Protein AF-A0A962Q8S4-F1 (afdb_monomer_lite)

Radius of gyration: 24.55 Å; chains: 1; bounding box: 62×29×64 Å

Secondary structure (DSSP, 8-state):
-HHHHHHHHHTTT---S----SS-----TT-THHHHHS-HHHHHHHHHHHHHHSS--HHHHHHHHHHHTHHHHHHTTTS-EEEEEETT-SSS-HHHHHTHHHH-SS-EEEEEESSSHHHHHS--S--TT-EEEEEEEPTTPPPPPHHHHHHHSPPEES-S--

Foldseek 3Di:
DQLVVVVVCVVVVNDDPDDDDDPDDPDPPCVDVVVVLPDVVNVVVVVVVCVVPVDDDPVNVVVSVCSSCVVCVVCVQVDEEEEEEECAEPPQHVLNVLCVVVVGQHKYKYKYKYDYDPPQVPFPQFDQPMKMFIDIDGRPDDDDHPVRRVVPTDIDGTHPPD

Structure (mmCIF, N/CA/C/O backbone):
data_AF-A0A962Q8S4-F1
#
_entry.id   AF-A0A962Q8S4-F1
#
loop_
_atom_site.group_PDB
_atom_site.id
_atom_site.type_symbol
_atom_site.label_atom_id
_atom_site.label_alt_id
_atom_site.label_comp_id
_atom_site.label_asym_id
_atom_site.label_entity_id
_atom_site.label_seq_id
_atom_site.pdbx_PDB_ins_code
_atom_site.Cartn_x
_atom_site.Cartn_y
_atom_site.Cartn_z
_atom_site.occupancy
_atom_site.B_iso_or_equiv
_atom_site.auth_seq_id
_atom_site.auth_comp_id
_atom_site.auth_asym_id
_atom_site.auth_atom_id
_atom_site.pdbx_PDB_model_num
ATOM 1 N N . MET A 1 1 ? 26.754 -1.036 -25.613 1.00 50.69 1 MET A N 1
ATOM 2 C CA . MET A 1 1 ? 27.605 -0.274 -26.558 1.00 50.69 1 MET A CA 1
ATOM 3 C C . MET A 1 1 ? 29.012 -0.016 -26.008 1.00 50.69 1 MET A C 1
ATOM 5 O O . MET A 1 1 ? 29.943 -0.521 -26.614 1.00 50.69 1 MET A O 1
ATOM 9 N N . LEU A 1 2 ? 29.206 0.649 -24.853 1.00 52.88 2 LEU A N 1
ATOM 10 C CA . LEU A 1 2 ? 30.558 0.893 -24.291 1.00 52.88 2 LEU A CA 1
ATOM 11 C C . LEU A 1 2 ? 31.371 -0.383 -23.978 1.00 52.88 2 LEU A C 1
ATOM 13 O O . LEU A 1 2 ? 32.572 -0.414 -24.216 1.00 52.88 2 LEU A O 1
ATOM 17 N N . TYR A 1 3 ? 30.720 -1.446 -23.495 1.00 52.25 3 TYR A N 1
ATOM 18 C CA . TYR A 1 3 ? 31.382 -2.719 -23.171 1.00 52.25 3 TYR A CA 1
ATOM 19 C C . TYR A 1 3 ? 31.981 -3.420 -24.406 1.00 52.25 3 TYR A C 1
ATOM 21 O O . TYR A 1 3 ? 33.106 -3.903 -24.361 1.00 52.25 3 TYR A O 1
ATOM 29 N N . ILE A 1 4 ? 31.264 -3.409 -25.536 1.00 61.97 4 ILE A N 1
ATOM 30 C CA . ILE A 1 4 ? 31.708 -4.036 -26.794 1.00 61.97 4 ILE A CA 1
ATOM 31 C C . ILE A 1 4 ? 32.897 -3.270 -27.386 1.00 61.97 4 ILE A C 1
ATOM 33 O O . ILE A 1 4 ? 33.858 -3.883 -27.841 1.00 61.97 4 ILE A O 1
ATOM 37 N N . ALA A 1 5 ? 32.871 -1.934 -27.326 1.00 58.47 5 ALA A N 1
ATOM 38 C CA . ALA A 1 5 ? 33.996 -1.106 -27.755 1.00 58.47 5 ALA A CA 1
ATOM 39 C C . ALA A 1 5 ? 35.247 -1.351 -26.891 1.00 58.47 5 ALA A C 1
ATOM 41 O O . ALA A 1 5 ? 36.339 -1.497 -27.431 1.00 58.47 5 ALA A O 1
ATOM 42 N N . ALA A 1 6 ? 35.090 -1.476 -25.569 1.00 63.47 6 ALA A N 1
ATOM 43 C CA . ALA A 1 6 ? 36.197 -1.792 -24.666 1.00 63.47 6 ALA A CA 1
ATOM 44 C C . ALA A 1 6 ? 36.771 -3.202 -24.906 1.00 63.47 6 ALA A C 1
ATOM 46 O O . ALA A 1 6 ? 37.989 -3.362 -24.935 1.00 63.47 6 ALA A O 1
ATOM 47 N N . ALA A 1 7 ? 35.921 -4.208 -25.142 1.00 62.06 7 ALA A N 1
ATOM 48 C CA . ALA A 1 7 ? 36.357 -5.563 -25.490 1.00 62.06 7 ALA A CA 1
ATOM 49 C C . ALA A 1 7 ? 37.086 -5.611 -26.846 1.00 62.06 7 ALA A C 1
ATOM 51 O O . ALA A 1 7 ? 38.099 -6.295 -26.985 1.00 62.06 7 ALA A O 1
ATOM 52 N N . HIS A 1 8 ? 36.616 -4.842 -27.834 1.00 65.62 8 HIS A N 1
ATOM 53 C CA . HIS A 1 8 ? 37.268 -4.728 -29.139 1.00 65.62 8 HIS A CA 1
ATOM 54 C C . HIS A 1 8 ? 38.652 -4.063 -29.050 1.00 65.62 8 HIS A C 1
ATOM 56 O O . HIS A 1 8 ? 39.596 -4.532 -29.682 1.00 65.62 8 HIS A O 1
ATOM 62 N N . LEU A 1 9 ? 38.786 -3.004 -28.245 1.00 65.69 9 LEU A N 1
ATOM 63 C CA . LEU A 1 9 ? 40.066 -2.326 -28.000 1.00 65.69 9 LEU A CA 1
ATOM 64 C C . LEU A 1 9 ? 41.036 -3.209 -27.202 1.00 65.69 9 LEU A C 1
ATOM 66 O O . LEU A 1 9 ? 42.213 -3.289 -27.546 1.00 65.69 9 LEU A O 1
ATOM 70 N N . ALA A 1 10 ? 40.531 -3.954 -26.212 1.00 62.66 10 ALA A N 1
ATOM 71 C CA . ALA A 1 10 ? 41.324 -4.929 -25.463 1.00 62.66 10 ALA A CA 1
ATOM 72 C C . ALA A 1 10 ? 41.864 -6.059 -26.361 1.00 62.66 10 ALA A C 1
ATOM 74 O O . ALA A 1 10 ? 43.009 -6.469 -26.199 1.00 62.66 10 ALA A O 1
ATOM 75 N N . GLY A 1 11 ? 41.084 -6.513 -27.352 1.00 65.88 11 GLY A N 1
ATOM 76 C CA . GLY A 1 11 ? 41.527 -7.484 -28.365 1.00 65.88 11 GLY A CA 1
ATOM 77 C C . GLY A 1 11 ? 42.546 -6.941 -29.376 1.00 65.88 11 GLY A C 1
ATOM 78 O O . GLY A 1 11 ? 43.130 -7.718 -30.127 1.00 65.88 11 GLY A O 1
ATOM 79 N N . ARG A 1 12 ? 42.771 -5.622 -29.396 1.00 72.44 12 ARG A N 1
ATOM 80 C CA . ARG A 1 12 ? 43.809 -4.936 -30.184 1.00 72.44 12 ARG A CA 1
ATOM 81 C C . ARG A 1 12 ? 45.003 -4.486 -29.334 1.00 72.44 12 ARG A C 1
ATOM 83 O O . ARG A 1 12 ? 45.837 -3.736 -29.823 1.00 72.44 12 ARG A O 1
ATOM 90 N N . GLU A 1 13 ? 45.060 -4.921 -28.073 1.00 62.47 13 GLU A N 1
ATOM 91 C CA . GLU A 1 13 ? 46.038 -4.497 -27.058 1.00 62.47 13 GLU A CA 1
ATOM 92 C C . GLU A 1 13 ? 46.100 -2.977 -26.799 1.00 62.47 13 GLU A C 1
ATOM 94 O O . GLU A 1 13 ? 47.026 -2.483 -26.150 1.00 62.47 13 GLU A O 1
ATOM 99 N N . GLU A 1 14 ? 45.095 -2.212 -27.230 1.00 67.56 14 GLU A N 1
ATOM 100 C CA . GLU A 1 14 ? 45.021 -0.784 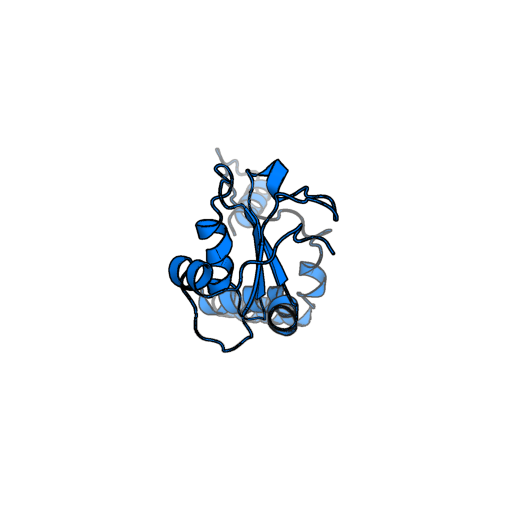-26.932 1.00 67.56 14 GLU A CA 1
ATOM 101 C C . GLU A 1 14 ? 44.501 -0.570 -25.506 1.00 67.56 14 GLU A C 1
ATOM 103 O O . GLU A 1 14 ? 43.383 -0.957 -25.150 1.00 67.56 14 GLU A O 1
ATOM 108 N N . ARG A 1 15 ? 45.330 0.048 -24.657 1.00 65.62 15 ARG A N 1
ATOM 109 C CA . ARG A 1 15 ? 45.000 0.286 -23.246 1.00 65.62 15 ARG A CA 1
ATOM 110 C C . ARG A 1 15 ? 44.208 1.579 -23.074 1.00 65.62 15 ARG A C 1
ATOM 112 O O . ARG A 1 15 ? 44.609 2.636 -23.550 1.00 65.62 15 ARG A O 1
ATOM 119 N N . PHE A 1 16 ? 43.122 1.504 -22.311 1.00 67.00 16 PHE A N 1
ATOM 120 C CA . PHE A 1 16 ? 42.348 2.654 -21.843 1.00 67.00 16 PHE A CA 1
ATOM 121 C C . PHE A 1 16 ? 42.593 2.889 -20.348 1.00 67.00 16 PHE A C 1
ATOM 123 O O . PHE A 1 16 ? 42.819 1.949 -19.588 1.00 67.00 16 PHE A O 1
ATOM 130 N N . ASN A 1 17 ? 42.560 4.154 -19.925 1.00 68.12 17 ASN A N 1
ATOM 131 C CA . ASN A 1 17 ? 42.941 4.542 -18.563 1.00 68.12 17 ASN A CA 1
AT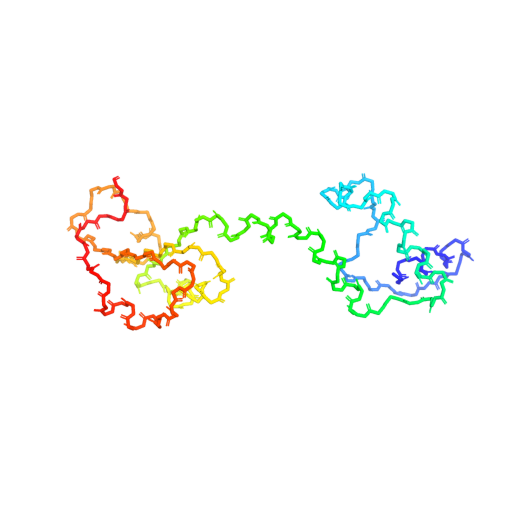OM 132 C C . ASN A 1 17 ? 41.816 4.311 -17.532 1.00 68.12 17 ASN A C 1
ATOM 134 O O . ASN A 1 17 ? 42.091 4.073 -16.360 1.00 68.12 17 ASN A O 1
ATOM 138 N N . SER A 1 18 ? 40.547 4.372 -17.953 1.00 61.91 18 SER A N 1
ATOM 139 C CA . SER A 1 18 ? 39.388 4.048 -17.112 1.00 61.91 18 SER A CA 1
ATOM 140 C C . SER A 1 18 ? 38.153 3.691 -17.950 1.00 61.91 18 SER A C 1
ATOM 142 O O . SER A 1 18 ? 38.023 4.109 -19.101 1.00 61.91 18 SER A O 1
ATOM 144 N N . LEU A 1 19 ? 37.248 2.898 -17.369 1.00 68.56 19 LEU A N 1
ATOM 145 C CA . LEU A 1 19 ? 35.972 2.492 -17.959 1.00 68.56 19 LEU A CA 1
ATOM 146 C C . LEU A 1 19 ? 34.889 2.528 -16.874 1.00 68.56 19 LEU A C 1
ATOM 148 O O . LEU A 1 19 ? 35.005 1.832 -15.869 1.00 68.56 19 LEU A O 1
ATOM 152 N N . THR A 1 20 ? 33.828 3.305 -17.093 1.00 54.66 20 THR A N 1
ATOM 153 C CA . THR A 1 20 ? 32.672 3.379 -16.184 1.00 54.66 20 THR A CA 1
ATOM 154 C C . THR A 1 20 ? 31.460 2.755 -16.860 1.00 54.66 20 THR A C 1
ATOM 156 O O . THR A 1 20 ? 31.047 3.192 -17.934 1.00 54.66 20 THR A O 1
ATOM 159 N N . ILE A 1 21 ? 30.883 1.732 -16.230 1.00 47.59 21 ILE A N 1
ATOM 160 C CA . ILE A 1 21 ? 29.736 0.983 -16.748 1.00 47.59 21 ILE A CA 1
ATOM 161 C C . ILE A 1 21 ? 28.572 1.133 -15.766 1.00 47.59 21 ILE A C 1
ATOM 163 O O . ILE A 1 21 ? 28.715 0.812 -14.590 1.00 47.59 21 ILE A O 1
ATOM 167 N N . PHE A 1 22 ? 27.409 1.576 -16.248 1.00 39.75 22 PHE A N 1
ATOM 168 C CA . PHE A 1 22 ? 26.165 1.586 -15.477 1.00 39.75 22 PHE A CA 1
ATOM 169 C C . PHE A 1 22 ? 25.236 0.480 -15.985 1.00 39.75 22 PHE A C 1
ATOM 171 O O . PHE A 1 22 ? 24.895 0.470 -17.165 1.00 39.75 22 PHE A O 1
ATOM 178 N N . ALA A 1 23 ? 24.850 -0.441 -15.094 1.00 45.91 23 ALA A N 1
ATOM 179 C CA . ALA A 1 23 ? 23.848 -1.487 -15.330 1.00 45.91 23 ALA A CA 1
ATOM 180 C C . ALA A 1 23 ? 24.014 -2.288 -16.644 1.00 45.91 23 ALA A C 1
ATOM 182 O O . ALA A 1 23 ? 23.028 -2.585 -17.315 1.00 45.91 23 ALA A O 1
ATOM 183 N N . ALA A 1 24 ? 25.245 -2.637 -17.039 1.00 53.72 24 ALA A N 1
ATOM 184 C CA . ALA A 1 24 ? 25.459 -3.513 -18.191 1.00 53.72 24 ALA A CA 1
ATOM 185 C C . ALA A 1 24 ? 25.650 -4.959 -17.733 1.00 53.72 24 ALA A C 1
ATOM 187 O O . ALA A 1 24 ? 26.513 -5.246 -16.905 1.00 53.72 24 ALA A O 1
ATOM 188 N N . GLN A 1 25 ? 24.867 -5.864 -18.311 1.00 51.75 25 GLN A N 1
ATOM 189 C CA . GLN A 1 25 ? 25.078 -7.295 -18.165 1.00 51.75 25 GLN A CA 1
ATOM 190 C C . GLN A 1 25 ? 26.242 -7.703 -19.081 1.00 51.75 25 GLN A C 1
ATOM 192 O O . GLN A 1 25 ? 26.166 -7.533 -20.297 1.00 51.75 25 GLN A O 1
ATOM 197 N N . SER A 1 26 ? 27.349 -8.161 -18.495 1.00 53.16 26 SER A N 1
ATOM 198 C CA . SER A 1 26 ? 28.561 -8.576 -19.220 1.00 53.16 26 SER A CA 1
ATOM 199 C C . SER A 1 26 ? 28.522 -10.035 -19.681 1.00 53.16 26 SER A C 1
ATOM 201 O O . SER A 1 26 ? 29.332 -10.432 -20.510 1.00 53.16 26 SER A O 1
ATOM 203 N N . ASP A 1 27 ? 27.586 -10.819 -19.145 1.00 54.00 27 ASP A N 1
ATOM 204 C CA . ASP A 1 27 ? 27.438 -12.250 -19.386 1.00 54.00 27 ASP A CA 1
ATOM 205 C C . ASP A 1 27 ? 25.960 -12.586 -19.660 1.00 54.00 27 ASP A C 1
ATOM 207 O O . ASP A 1 27 ? 25.065 -12.232 -18.886 1.00 54.00 27 ASP A O 1
ATOM 211 N N . PHE A 1 28 ? 25.698 -13.234 -20.796 1.00 55.47 28 PHE A N 1
ATOM 212 C CA . PHE A 1 28 ? 24.357 -13.627 -21.246 1.00 55.47 28 PHE A CA 1
ATOM 213 C C . PHE A 1 28 ? 24.064 -15.119 -21.023 1.00 55.47 28 PHE A C 1
ATOM 215 O O . PHE A 1 28 ? 22.959 -15.575 -21.326 1.00 55.47 28 PHE A O 1
ATOM 222 N N . THR A 1 29 ? 25.017 -15.882 -20.479 1.00 56.22 29 THR A N 1
ATOM 223 C CA . THR A 1 29 ? 24.886 -17.334 -20.284 1.00 56.22 29 THR A CA 1
ATOM 224 C C . THR A 1 29 ? 23.757 -17.664 -19.298 1.00 56.22 29 THR A C 1
ATOM 226 O O . THR A 1 29 ? 22.966 -18.577 -19.547 1.00 56.22 29 THR A O 1
ATOM 229 N N . GLU A 1 30 ? 23.597 -16.833 -18.260 1.00 48.75 30 GLU A N 1
ATOM 230 C CA . GLU A 1 30 ? 22.539 -16.918 -17.241 1.00 48.75 30 GLU A CA 1
ATOM 231 C C . GLU A 1 30 ? 21.620 -15.681 -17.232 1.00 48.75 30 GLU A C 1
ATOM 233 O O . GLU A 1 30 ? 21.312 -15.111 -16.190 1.00 48.75 30 GLU A O 1
ATOM 238 N N . ALA A 1 31 ? 21.148 -15.231 -18.398 1.00 52.50 31 ALA A N 1
ATOM 239 C CA . ALA A 1 31 ? 20.286 -14.042 -18.500 1.00 52.50 31 ALA A CA 1
ATOM 240 C C . ALA A 1 31 ? 18.859 -14.188 -17.902 1.00 52.50 31 ALA A C 1
ATOM 242 O O . ALA A 1 31 ? 18.019 -13.313 -18.105 1.00 52.50 31 ALA A O 1
ATOM 243 N N . GLY A 1 32 ? 18.554 -15.267 -17.172 1.00 57.19 32 GLY A N 1
ATOM 244 C CA . GLY A 1 32 ? 17.254 -15.476 -16.518 1.00 57.19 32 GLY A CA 1
ATOM 245 C C . GLY A 1 32 ? 16.057 -15.437 -17.483 1.00 57.19 32 GLY A C 1
ATOM 246 O O . GLY A 1 32 ? 16.142 -15.907 -18.619 1.00 57.19 32 GLY A O 1
ATOM 247 N N . GLU A 1 33 ? 14.936 -14.850 -17.047 1.00 48.91 33 GLU A N 1
ATOM 248 C CA . GLU A 1 33 ? 13.686 -14.720 -17.827 1.00 48.91 33 GLU A CA 1
ATOM 249 C C . GLU A 1 33 ? 13.854 -13.950 -19.152 1.00 48.91 33 GLU A C 1
ATOM 251 O O . GLU A 1 33 ? 13.088 -14.153 -20.095 1.00 48.91 33 GLU A O 1
ATOM 256 N N . ILE A 1 34 ? 14.907 -13.133 -19.279 1.00 52.09 34 ILE A N 1
ATOM 257 C CA . ILE A 1 34 ? 15.223 -12.381 -20.503 1.00 52.09 34 ILE A CA 1
ATOM 258 C C . ILE A 1 34 ? 15.548 -13.336 -21.667 1.00 52.09 34 ILE A C 1
ATOM 260 O O . ILE A 1 34 ? 15.223 -13.038 -22.815 1.00 52.09 34 ILE A O 1
ATOM 264 N N . ARG A 1 35 ? 16.108 -14.523 -21.391 1.00 49.22 35 ARG A N 1
ATOM 265 C CA . ARG A 1 35 ? 16.412 -15.538 -22.417 1.00 49.22 35 ARG A CA 1
ATOM 266 C C . ARG A 1 35 ? 15.165 -16.254 -22.948 1.00 49.22 35 ARG A C 1
ATOM 268 O O . ARG A 1 35 ? 15.166 -16.687 -24.093 1.00 49.22 35 ARG A O 1
ATOM 275 N N . ALA A 1 36 ? 14.102 -16.359 -22.149 1.00 52.22 36 ALA A N 1
ATOM 276 C CA . ALA A 1 36 ? 12.827 -16.925 -22.600 1.00 52.22 36 ALA A CA 1
ATOM 277 C C . ALA A 1 36 ? 12.010 -15.921 -23.437 1.00 52.22 36 ALA A C 1
ATOM 279 O O . ALA A 1 36 ? 11.234 -16.320 -24.303 1.00 52.22 36 ALA A O 1
ATOM 280 N N . LEU A 1 37 ? 12.203 -14.620 -23.191 1.00 49.72 37 LEU A N 1
ATOM 281 C CA . LEU A 1 37 ? 11.507 -13.522 -23.873 1.00 49.72 37 LEU A CA 1
ATOM 282 C C . LEU A 1 37 ? 12.200 -13.062 -25.167 1.00 49.72 37 LEU A C 1
ATOM 284 O O . LEU A 1 37 ? 11.541 -12.528 -26.058 1.00 49.72 37 LEU A O 1
ATOM 288 N N . LEU A 1 38 ? 13.503 -13.318 -25.311 1.00 56.72 38 LEU A N 1
ATOM 289 C CA . LEU A 1 38 ? 14.265 -13.113 -26.545 1.00 56.72 38 LEU A CA 1
ATOM 290 C C . LEU A 1 38 ? 14.347 -14.419 -27.348 1.00 56.72 38 LEU A C 1
ATOM 292 O O . LEU A 1 38 ? 15.410 -15.019 -27.480 1.00 56.72 38 LEU A O 1
ATOM 296 N N . GLY A 1 39 ? 13.219 -14.874 -27.895 1.00 58.69 39 GLY A N 1
ATOM 297 C CA . GLY A 1 39 ? 13.254 -15.928 -28.913 1.00 58.69 39 GLY A CA 1
ATOM 298 C C . GLY A 1 39 ? 14.117 -15.493 -30.106 1.00 58.69 39 GLY A C 1
ATOM 299 O O . GLY A 1 39 ? 14.131 -14.309 -30.451 1.00 58.69 39 GLY A O 1
ATOM 300 N N . GLU A 1 40 ? 14.816 -16.430 -30.756 1.00 58.25 40 GLU A N 1
ATOM 301 C CA . GLU A 1 40 ? 15.749 -16.140 -31.866 1.00 58.25 40 GLU A CA 1
ATOM 302 C C . GLU A 1 40 ? 15.140 -15.238 -32.957 1.00 58.25 40 GLU A C 1
ATOM 304 O O . GLU A 1 40 ? 15.822 -14.394 -33.534 1.00 58.25 40 GLU A O 1
ATOM 309 N N . SER A 1 41 ? 13.827 -15.340 -33.188 1.00 57.72 41 SER A N 1
ATOM 310 C CA . SER A 1 41 ? 13.098 -14.511 -34.152 1.00 57.72 41 SER A CA 1
ATOM 311 C C . SER A 1 41 ? 12.997 -13.033 -33.762 1.00 57.72 41 SER A C 1
ATOM 313 O O . SER A 1 41 ? 12.964 -12.172 -34.642 1.00 57.72 41 SER A O 1
ATOM 315 N N . MET A 1 42 ? 12.939 -12.711 -32.468 1.00 60.31 42 MET A N 1
ATOM 316 C CA . MET A 1 42 ? 12.908 -11.330 -31.979 1.00 60.31 42 MET A CA 1
ATOM 317 C C . MET A 1 42 ? 14.302 -10.708 -32.056 1.00 60.31 42 MET A C 1
ATOM 319 O O . MET A 1 42 ? 14.435 -9.551 -32.452 1.00 60.31 42 MET A O 1
ATOM 323 N N . PHE A 1 43 ? 15.338 -11.498 -31.758 1.00 66.44 43 PHE A N 1
ATOM 324 C CA . PHE A 1 43 ? 16.730 -11.080 -31.899 1.00 66.44 43 PHE A CA 1
ATOM 325 C C . PHE A 1 43 ? 17.096 -10.812 -33.366 1.00 66.44 43 PHE A C 1
ATOM 327 O O . PHE A 1 43 ? 17.599 -9.735 -33.677 1.00 66.44 43 PHE A O 1
ATOM 334 N N . ALA A 1 44 ? 16.728 -11.714 -34.283 1.00 66.44 44 ALA A N 1
ATOM 335 C CA . ALA A 1 44 ? 16.954 -11.538 -35.719 1.00 66.44 44 ALA A CA 1
ATOM 336 C C . ALA A 1 44 ? 16.240 -10.296 -36.288 1.00 66.44 44 ALA A C 1
ATOM 338 O O . ALA A 1 44 ? 16.773 -9.600 -37.152 1.00 66.44 44 ALA A O 1
ATOM 339 N N . GLN A 1 45 ? 15.043 -9.972 -35.786 1.00 66.00 45 GLN A N 1
ATOM 340 C CA . GLN A 1 45 ? 14.340 -8.739 -36.158 1.00 66.00 45 GLN A CA 1
ATOM 341 C C . GLN A 1 45 ? 15.040 -7.488 -35.618 1.00 66.00 45 GLN A C 1
ATOM 343 O O . GLN A 1 45 ? 15.138 -6.486 -36.330 1.00 66.00 45 GLN A O 1
ATOM 348 N N . LEU A 1 46 ? 15.546 -7.541 -34.383 1.00 63.97 46 LEU A N 1
ATOM 349 C CA . LEU A 1 46 ? 16.292 -6.438 -33.781 1.00 63.97 46 LEU A CA 1
ATOM 350 C C . LEU A 1 46 ? 17.609 -6.188 -34.536 1.00 63.97 46 LEU A C 1
ATOM 352 O O . LEU A 1 46 ? 17.910 -5.040 -34.868 1.00 63.97 46 LEU A O 1
ATOM 356 N N . GLU A 1 47 ? 18.341 -7.250 -34.886 1.00 63.16 47 GLU A N 1
ATOM 357 C CA . GLU A 1 47 ? 19.539 -7.179 -35.731 1.00 63.16 47 GLU A CA 1
ATOM 358 C C . GLU A 1 47 ? 19.222 -6.621 -37.117 1.00 63.16 47 GLU A C 1
ATOM 360 O O . GLU A 1 47 ? 19.912 -5.713 -37.572 1.00 63.16 47 GLU A O 1
ATOM 365 N N . ALA A 1 48 ? 18.155 -7.083 -37.774 1.00 67.75 48 ALA A N 1
ATOM 366 C CA . ALA A 1 48 ? 17.763 -6.578 -39.089 1.00 67.75 48 ALA A CA 1
ATOM 367 C C . ALA A 1 48 ? 17.422 -5.074 -39.067 1.00 67.75 48 ALA A C 1
ATOM 369 O O . ALA A 1 48 ? 17.751 -4.342 -40.008 1.00 67.75 48 ALA A O 1
ATOM 370 N N . LEU A 1 49 ? 16.795 -4.589 -37.989 1.00 65.50 49 LEU A N 1
ATOM 371 C CA . LEU A 1 49 ? 16.517 -3.163 -37.789 1.00 65.50 49 LEU A CA 1
ATOM 372 C C . LEU A 1 49 ? 17.803 -2.362 -37.537 1.00 65.50 49 LEU A C 1
ATOM 374 O O . LEU A 1 49 ? 18.005 -1.311 -38.155 1.00 65.50 49 LEU A O 1
ATOM 378 N N . MET A 1 50 ? 18.701 -2.874 -36.691 1.00 66.69 50 MET A N 1
ATOM 379 C CA . MET A 1 50 ? 19.994 -2.241 -36.412 1.00 66.69 50 MET A CA 1
ATOM 380 C C . MET A 1 50 ? 20.918 -2.239 -37.636 1.00 66.69 50 MET A C 1
ATOM 382 O O . MET A 1 50 ? 21.607 -1.250 -37.871 1.00 66.69 50 MET A O 1
ATOM 386 N N . HIS A 1 51 ? 20.880 -3.278 -38.470 1.00 68.31 51 HIS A N 1
ATOM 387 C CA . HIS A 1 51 ? 21.693 -3.392 -39.683 1.00 68.31 51 HIS A CA 1
ATOM 388 C C . HIS A 1 51 ? 21.317 -2.344 -40.748 1.00 68.31 51 HIS A C 1
ATOM 390 O O . HIS A 1 51 ? 22.132 -2.000 -41.603 1.00 68.31 51 HIS A O 1
ATOM 396 N N . LYS A 1 52 ? 20.092 -1.803 -40.707 1.00 61.09 52 LYS A N 1
ATOM 397 C CA . LYS A 1 52 ? 19.634 -0.761 -41.640 1.00 61.09 52 LYS A CA 1
ATOM 398 C C . LYS A 1 52 ? 19.897 0.672 -41.170 1.00 61.09 52 LYS A C 1
ATOM 400 O O . LYS A 1 52 ? 20.046 1.548 -42.017 1.00 61.09 52 LYS A O 1
ATOM 405 N N . ARG A 1 53 ? 19.898 0.938 -39.857 1.00 59.38 53 ARG A N 1
ATOM 406 C CA . ARG A 1 53 ? 19.974 2.309 -39.299 1.00 59.38 53 ARG A CA 1
ATOM 407 C C . ARG A 1 53 ? 21.154 2.565 -38.361 1.00 59.38 53 ARG A C 1
ATOM 409 O O . ARG A 1 53 ? 21.399 3.717 -38.023 1.00 59.38 53 ARG A O 1
ATOM 416 N N . GLY A 1 54 ? 21.872 1.534 -37.920 1.00 66.19 54 GLY A N 1
ATOM 417 C CA . GLY A 1 54 ? 23.016 1.636 -37.004 1.00 66.19 54 GLY A CA 1
ATOM 418 C C . GLY A 1 54 ? 22.668 1.998 -35.552 1.00 66.19 54 GLY A C 1
ATOM 419 O O . GLY A 1 54 ? 23.499 1.814 -34.667 1.00 66.19 54 GLY A O 1
ATOM 420 N N . VAL A 1 55 ? 21.447 2.473 -35.282 1.00 67.06 55 VAL A N 1
ATOM 421 C CA . VAL A 1 55 ? 20.951 2.842 -33.949 1.00 67.06 55 VAL A CA 1
ATOM 422 C C . VAL A 1 55 ? 19.501 2.394 -33.751 1.00 67.06 55 VAL A C 1
ATOM 424 O O . VAL A 1 55 ? 18.733 2.302 -34.707 1.00 67.06 55 VAL A O 1
ATOM 427 N N . LEU A 1 56 ? 19.136 2.132 -32.495 1.00 65.88 56 LEU A N 1
ATOM 428 C CA . LEU A 1 56 ? 17.769 1.843 -32.052 1.00 65.88 56 LEU A CA 1
ATOM 429 C C . LEU A 1 56 ? 17.138 3.122 -31.502 1.00 65.88 56 LEU A C 1
ATOM 431 O O . LEU A 1 56 ? 17.680 3.742 -30.586 1.00 65.88 56 LEU A O 1
ATOM 435 N N . GLU A 1 57 ? 15.992 3.515 -32.050 1.00 69.88 57 GLU A N 1
ATOM 436 C CA . GLU A 1 57 ? 15.270 4.703 -31.593 1.00 69.88 57 GLU A CA 1
ATOM 437 C C . GLU A 1 57 ? 14.576 4.453 -30.245 1.00 69.88 57 GLU A C 1
ATOM 439 O O . GLU A 1 57 ? 14.181 3.331 -29.919 1.00 69.88 57 GLU A O 1
ATOM 444 N N . ALA A 1 58 ? 14.381 5.516 -29.456 1.00 66.00 58 ALA A N 1
ATOM 445 C CA . ALA A 1 58 ? 13.822 5.426 -28.104 1.00 66.00 58 ALA A CA 1
ATOM 446 C C . ALA A 1 58 ? 12.454 4.720 -28.055 1.00 66.00 58 ALA A C 1
ATOM 448 O O . ALA A 1 58 ? 12.186 3.943 -27.141 1.00 66.00 58 ALA A O 1
ATOM 449 N N . GLN A 1 59 ? 11.606 4.935 -29.065 1.00 67.25 59 GLN A N 1
ATOM 450 C CA . GLN A 1 59 ? 10.299 4.284 -29.163 1.00 67.25 59 GLN A CA 1
ATOM 451 C C . GLN A 1 59 ? 10.422 2.764 -29.345 1.00 67.25 59 GLN A C 1
ATOM 453 O O . GLN A 1 59 ? 9.679 2.010 -28.723 1.00 67.25 59 GLN A O 1
ATOM 458 N N . GLN A 1 60 ? 11.400 2.308 -30.132 1.00 65.75 60 GLN A N 1
ATOM 459 C CA . GLN A 1 60 ? 11.656 0.885 -30.369 1.00 65.75 60 GLN A CA 1
ATOM 460 C C . GLN A 1 60 ? 12.240 0.207 -29.123 1.00 65.75 60 GLN A C 1
ATOM 462 O O . GLN A 1 60 ? 11.857 -0.911 -28.780 1.00 65.75 60 GLN A O 1
ATOM 467 N N . MET A 1 61 ? 13.109 0.913 -28.396 1.00 71.31 61 MET A N 1
ATOM 468 C CA . MET A 1 61 ? 13.628 0.451 -27.108 1.00 71.31 61 MET A CA 1
ATOM 469 C C . MET A 1 61 ? 12.513 0.352 -26.052 1.00 71.31 61 MET A C 1
ATOM 471 O O . MET A 1 61 ? 12.445 -0.633 -25.317 1.00 71.31 61 MET A O 1
ATOM 475 N N . GLY A 1 62 ? 11.585 1.316 -26.027 1.00 65.81 62 GLY A N 1
ATOM 476 C CA . GLY A 1 62 ? 10.393 1.267 -25.177 1.00 65.81 62 GLY A CA 1
ATOM 477 C C . GLY A 1 62 ? 9.510 0.046 -25.452 1.00 65.81 62 GLY A C 1
ATOM 478 O O . GLY A 1 62 ? 9.040 -0.596 -24.514 1.00 65.81 62 GLY A O 1
ATOM 479 N N . SER A 1 63 ? 9.336 -0.332 -26.722 1.00 63.81 63 SER A N 1
ATOM 480 C CA . SER A 1 63 ? 8.590 -1.538 -27.106 1.00 63.81 63 SER A CA 1
ATOM 481 C C . SER A 1 63 ? 9.272 -2.835 -26.654 1.00 63.81 63 SER A C 1
ATOM 483 O O . SER A 1 63 ? 8.585 -3.750 -26.204 1.00 63.81 63 SER A O 1
ATOM 485 N N . ALA A 1 64 ? 10.606 -2.908 -26.702 1.00 68.31 64 ALA A N 1
ATOM 486 C CA . ALA A 1 64 ? 11.353 -4.061 -26.192 1.00 68.31 64 ALA A CA 1
ATOM 487 C C . ALA A 1 64 ? 11.191 -4.221 -24.667 1.00 68.31 64 ALA A C 1
ATOM 489 O O . ALA A 1 64 ? 10.929 -5.321 -24.180 1.00 68.31 64 ALA A O 1
ATOM 490 N N . PHE A 1 65 ? 11.249 -3.121 -23.906 1.00 64.62 65 PHE A N 1
ATOM 491 C CA . PHE A 1 65 ? 10.974 -3.150 -22.464 1.00 64.62 65 PHE A CA 1
ATOM 492 C C . PHE A 1 65 ? 9.518 -3.508 -22.138 1.00 64.62 65 PHE A C 1
ATOM 494 O O . PHE A 1 65 ? 9.267 -4.202 -21.154 1.00 64.62 65 PHE A O 1
ATOM 501 N N . ALA A 1 66 ? 8.554 -3.078 -22.957 1.00 63.91 66 ALA A N 1
ATOM 502 C CA . ALA A 1 66 ? 7.157 -3.480 -22.799 1.00 63.91 66 ALA A CA 1
ATOM 503 C C . ALA A 1 66 ? 6.961 -4.989 -23.035 1.00 63.91 66 ALA A C 1
ATOM 505 O O . ALA A 1 66 ? 6.224 -5.630 -22.288 1.00 63.91 66 ALA A O 1
ATOM 506 N N . ALA A 1 67 ? 7.662 -5.574 -24.014 1.00 67.19 67 ALA A N 1
ATOM 507 C CA . ALA A 1 67 ? 7.635 -7.014 -24.272 1.00 67.19 67 ALA A CA 1
ATOM 508 C C . ALA A 1 67 ? 8.198 -7.827 -23.092 1.00 67.19 67 ALA A C 1
ATOM 510 O O . ALA A 1 67 ? 7.595 -8.829 -22.699 1.00 67.19 67 ALA A O 1
ATOM 511 N N . LEU A 1 68 ? 9.280 -7.346 -22.462 1.00 64.88 68 LEU A N 1
ATOM 512 C CA . LEU A 1 68 ? 9.851 -7.948 -21.248 1.00 64.88 68 LEU A CA 1
ATOM 513 C C . LEU A 1 68 ? 8.882 -7.946 -20.055 1.00 64.88 68 LEU A C 1
ATOM 515 O O . LEU A 1 68 ? 9.009 -8.772 -19.159 1.00 64.88 68 LEU A O 1
ATOM 519 N N . ARG A 1 69 ? 7.897 -7.043 -20.049 1.00 63.38 69 ARG A N 1
ATOM 520 C CA . ARG A 1 69 ? 6.859 -6.943 -19.012 1.00 63.38 69 ARG A CA 1
ATOM 521 C C . ARG A 1 69 ? 5.501 -7.458 -19.487 1.00 63.38 69 ARG A C 1
ATOM 523 O O . ARG A 1 69 ? 4.486 -7.149 -18.873 1.00 63.38 69 ARG A O 1
ATOM 530 N N . SER A 1 70 ? 5.451 -8.230 -20.573 1.00 63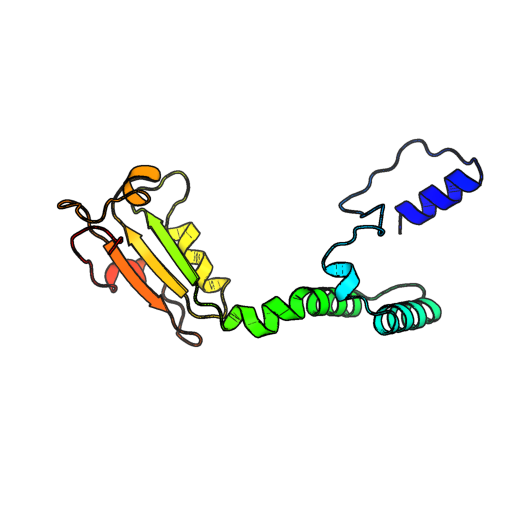.44 70 SER A N 1
ATOM 531 C CA . SER A 1 70 ? 4.191 -8.729 -21.146 1.00 63.44 70 SER A CA 1
ATOM 532 C C . SER A 1 70 ? 3.354 -9.516 -20.130 1.00 63.44 70 SER A C 1
ATOM 534 O O . SER A 1 70 ? 2.148 -9.293 -20.040 1.00 63.44 70 SER A O 1
ATOM 536 N N . GLY A 1 71 ? 3.992 -10.349 -19.301 1.00 59.81 71 GLY A N 1
ATOM 537 C CA . GLY A 1 71 ? 3.338 -11.043 -18.189 1.00 59.81 71 GLY A CA 1
ATOM 538 C C . GLY A 1 71 ? 2.706 -10.082 -17.174 1.00 59.81 71 GLY A C 1
ATOM 539 O O . GLY A 1 71 ? 1.527 -10.220 -16.859 1.00 59.81 71 GLY A O 1
ATOM 540 N N . ASP A 1 72 ? 3.441 -9.056 -16.737 1.00 60.00 72 ASP A N 1
ATOM 541 C CA . ASP A 1 72 ? 2.936 -8.011 -15.831 1.00 60.00 72 ASP A CA 1
ATOM 542 C C . ASP A 1 72 ? 1.799 -7.187 -16.454 1.00 60.00 72 ASP A C 1
ATOM 544 O O . ASP A 1 72 ? 0.895 -6.742 -15.751 1.00 60.00 72 ASP A O 1
ATOM 548 N N . LEU A 1 73 ? 1.825 -6.951 -17.766 1.00 65.06 73 LEU A N 1
ATOM 549 C CA . LEU A 1 73 ? 0.799 -6.165 -18.455 1.00 65.06 73 LEU A CA 1
ATOM 550 C C . LEU A 1 73 ? -0.504 -6.950 -18.640 1.00 65.06 73 LEU A C 1
ATOM 552 O O . LEU A 1 73 ? -1.584 -6.364 -18.557 1.00 65.06 73 LEU A O 1
ATOM 556 N N . ILE A 1 74 ? -0.406 -8.260 -18.877 1.00 67.19 74 ILE A N 1
ATOM 557 C CA . ILE A 1 74 ? -1.564 -9.142 -19.062 1.00 67.19 74 ILE A CA 1
ATOM 558 C C . ILE A 1 74 ? -2.161 -9.530 -17.705 1.00 67.19 74 ILE A C 1
ATOM 560 O O . ILE A 1 74 ? -3.367 -9.401 -17.498 1.00 67.19 74 ILE A O 1
ATOM 564 N N . TRP A 1 75 ? -1.320 -9.968 -16.768 1.00 61.53 75 TRP A N 1
ATOM 565 C CA . TRP A 1 75 ? -1.761 -10.533 -15.491 1.00 61.53 75 TRP A CA 1
ATOM 566 C C . TRP A 1 75 ? -1.725 -9.533 -14.338 1.00 61.53 75 TRP A C 1
ATOM 568 O O . TRP A 1 75 ? -2.494 -9.663 -13.392 1.00 61.53 75 TRP A O 1
ATOM 578 N N . GLY A 1 76 ? -0.889 -8.498 -14.398 1.00 63.31 76 GLY A N 1
ATOM 579 C CA . GLY A 1 76 ? -0.750 -7.525 -13.312 1.00 63.31 76 GLY A CA 1
ATOM 580 C C . GLY A 1 76 ? -2.035 -6.773 -12.943 1.00 63.31 76 GLY A C 1
ATOM 581 O O . GLY A 1 76 ? -2.193 -6.483 -11.754 1.00 63.31 76 GLY A O 1
ATOM 582 N N . PRO A 1 77 ? -2.962 -6.469 -13.876 1.00 66.75 77 PRO A N 1
ATOM 583 C CA . PRO A 1 77 ? -4.283 -5.93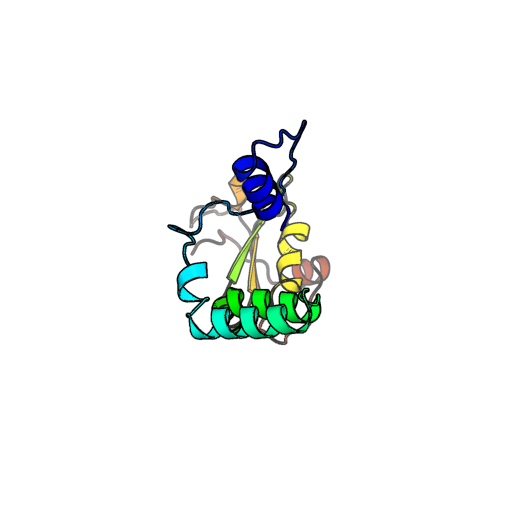5 -13.536 1.00 66.75 77 PRO A CA 1
ATOM 584 C C . PRO A 1 77 ? -5.256 -6.965 -12.940 1.00 66.75 77 PRO A C 1
ATOM 586 O O . PRO A 1 77 ? -6.280 -6.553 -12.406 1.00 66.75 77 PRO A O 1
ATOM 589 N N . LEU A 1 78 ? -4.967 -8.266 -13.065 1.00 63.31 78 LEU A N 1
ATOM 590 C CA . LEU A 1 78 ? -5.795 -9.376 -12.570 1.00 63.31 78 LEU A CA 1
ATOM 591 C C . LEU A 1 78 ? -5.365 -9.876 -11.181 1.00 63.31 78 LEU A C 1
ATOM 593 O O . LEU A 1 78 ? -6.072 -10.677 -10.582 1.00 63.31 78 LEU A O 1
ATOM 597 N N . VAL A 1 79 ? -4.210 -9.434 -10.675 1.00 68.50 79 VAL A N 1
ATOM 598 C CA . VAL A 1 79 ? -3.735 -9.779 -9.330 1.00 68.50 79 VAL A CA 1
ATOM 599 C C . VAL A 1 79 ? -4.296 -8.789 -8.314 1.00 68.50 79 VAL A C 1
ATOM 601 O O . VAL A 1 79 ? -3.935 -7.607 -8.339 1.00 68.50 79 VAL A O 1
ATOM 604 N N . ASP A 1 80 ? -5.109 -9.300 -7.391 1.00 73.19 80 ASP A N 1
ATOM 605 C CA . ASP A 1 80 ? -5.556 -8.574 -6.203 1.00 73.19 80 ASP A CA 1
ATOM 606 C C . ASP A 1 80 ? -4.361 -8.292 -5.292 1.00 73.19 80 ASP A C 1
ATOM 608 O O . ASP A 1 80 ? -3.568 -9.184 -4.968 1.00 73.19 80 ASP A O 1
ATOM 612 N N . ARG A 1 81 ? -4.207 -7.034 -4.874 1.00 82.12 81 ARG A N 1
ATOM 613 C CA . ARG A 1 81 ? -3.096 -6.625 -4.009 1.00 82.12 81 ARG A CA 1
ATOM 614 C C . ARG A 1 81 ? -3.597 -6.115 -2.678 1.00 82.12 81 ARG A C 1
ATOM 616 O O . ARG A 1 81 ? -4.454 -5.238 -2.628 1.00 82.12 81 ARG A O 1
ATOM 623 N N . TYR A 1 82 ? -2.982 -6.618 -1.615 1.00 87.06 82 TYR A N 1
ATOM 624 C CA . TYR A 1 82 ? -3.250 -6.197 -0.251 1.00 87.06 82 TYR A CA 1
ATOM 625 C C . TYR A 1 82 ? -2.093 -5.350 0.280 1.00 87.06 82 TYR A C 1
ATOM 627 O O . TYR A 1 82 ? -0.943 -5.792 0.284 1.00 87.06 82 TYR A O 1
ATOM 635 N N . PHE A 1 83 ? -2.393 -4.142 0.749 1.00 90.19 83 PHE A N 1
ATOM 636 C CA . PHE A 1 83 ? -1.423 -3.250 1.380 1.00 90.19 83 PHE A CA 1
ATOM 637 C C . PHE A 1 83 ? -1.874 -2.888 2.788 1.00 90.19 83 PHE A C 1
ATOM 639 O O . PHE A 1 83 ? -3.051 -2.628 3.025 1.00 90.19 83 PHE A O 1
ATOM 646 N N . LEU A 1 84 ? -0.917 -2.826 3.710 1.00 90.88 84 LEU A N 1
ATOM 647 C CA . LEU A 1 84 ? -1.150 -2.463 5.101 1.00 90.88 84 LEU A CA 1
ATOM 648 C C . LEU A 1 84 ? -0.388 -1.185 5.449 1.00 90.88 84 LEU A C 1
ATOM 650 O O . LEU A 1 84 ? 0.813 -1.081 5.201 1.00 90.88 84 LEU A O 1
ATOM 654 N N . GLY A 1 85 ? -1.082 -0.234 6.065 1.00 90.19 85 GLY A N 1
ATOM 655 C CA . GLY A 1 85 ? -0.493 0.929 6.720 1.00 90.19 85 GLY A CA 1
ATOM 656 C C . GLY A 1 85 ? -0.736 0.906 8.227 1.00 90.19 85 GLY A C 1
ATOM 657 O O . GLY A 1 85 ? -1.732 0.353 8.700 1.00 90.19 85 GLY A O 1
ATOM 658 N N . THR A 1 86 ? 0.142 1.562 8.989 1.00 91.25 86 THR A N 1
ATOM 659 C CA . THR A 1 86 ? -0.079 1.806 10.421 1.00 91.25 86 THR A CA 1
ATOM 660 C C . THR A 1 86 ? -0.198 3.307 10.700 1.00 91.25 86 THR A C 1
ATOM 662 O O . THR A 1 86 ? 0.514 4.125 10.115 1.00 91.25 86 THR A O 1
ATOM 665 N N . VAL A 1 87 ? -1.156 3.702 11.547 1.00 91.31 87 VAL A N 1
ATOM 666 C CA . VAL A 1 87 ? -1.513 5.123 11.745 1.00 91.31 87 VAL A CA 1
ATOM 667 C C . VAL A 1 87 ? -0.345 5.944 12.296 1.00 91.31 87 VAL A C 1
ATOM 669 O O . VAL A 1 87 ? -0.163 7.088 11.881 1.00 91.31 87 VAL A O 1
ATOM 672 N N . THR A 1 88 ? 0.448 5.378 13.210 1.00 88.88 88 THR A N 1
ATOM 673 C CA . THR A 1 88 ? 1.578 6.072 13.852 1.00 88.88 88 THR A CA 1
ATOM 674 C C . THR A 1 88 ? 2.923 5.534 13.364 1.00 88.88 88 THR A C 1
ATOM 676 O O . THR A 1 88 ? 3.890 5.475 14.123 1.00 88.88 88 THR A O 1
ATOM 679 N N . ASP A 1 89 ? 2.981 5.086 12.110 1.00 87.12 89 ASP A N 1
ATOM 680 C CA . ASP A 1 89 ? 4.232 4.696 11.476 1.00 87.12 89 ASP A CA 1
ATOM 681 C C . ASP A 1 89 ? 5.093 5.918 11.150 1.00 87.12 89 ASP A C 1
ATOM 683 O O . ASP A 1 89 ? 4.707 6.768 10.344 1.00 87.12 89 ASP A O 1
ATOM 687 N N . HIS A 1 90 ? 6.282 5.991 11.738 1.00 86.00 90 HIS A N 1
ATOM 688 C CA . HIS A 1 90 ? 7.267 7.008 11.376 1.00 86.00 90 HIS A CA 1
ATOM 689 C C . HIS A 1 90 ? 8.253 6.517 10.312 1.00 86.00 90 HIS A C 1
ATOM 691 O O . HIS A 1 90 ? 8.803 7.340 9.584 1.00 86.00 90 HIS A O 1
ATOM 697 N N . ALA A 1 91 ? 8.469 5.202 10.203 1.00 81.81 91 ALA A N 1
ATOM 698 C CA . ALA A 1 91 ? 9.384 4.622 9.223 1.00 81.81 91 ALA A CA 1
ATOM 699 C C . ALA A 1 91 ? 8.738 4.572 7.833 1.00 81.81 91 ALA A C 1
ATOM 701 O O . ALA A 1 91 ? 9.372 4.898 6.831 1.00 81.81 91 ALA A O 1
ATOM 702 N N . ALA A 1 92 ? 7.453 4.221 7.783 1.00 85.00 92 ALA A N 1
ATOM 703 C CA . ALA A 1 92 ? 6.663 4.149 6.564 1.00 85.00 92 ALA A CA 1
ATOM 704 C C . ALA A 1 92 ? 5.307 4.852 6.753 1.00 85.00 92 ALA A C 1
ATOM 706 O O . ALA A 1 92 ? 4.289 4.184 6.937 1.00 85.00 92 ALA A O 1
ATOM 707 N N . PRO A 1 93 ? 5.255 6.200 6.691 1.00 90.69 93 PRO A N 1
ATOM 708 C CA . PRO A 1 93 ? 4.010 6.941 6.871 1.00 90.69 93 PRO A CA 1
ATOM 709 C C . PRO A 1 93 ? 2.906 6.408 5.954 1.00 90.69 93 PRO A C 1
ATOM 711 O O . PRO A 1 93 ? 3.068 6.376 4.731 1.00 90.69 93 PRO A O 1
ATOM 714 N N . TRP A 1 94 ? 1.766 6.010 6.522 1.00 91.06 94 TRP A N 1
ATOM 715 C CA . TRP A 1 94 ? 0.733 5.280 5.775 1.00 91.06 94 TRP A CA 1
ATOM 716 C C . TRP A 1 94 ? 0.199 6.053 4.561 1.00 91.06 94 TRP A C 1
ATOM 718 O O . TRP A 1 94 ? -0.113 5.446 3.543 1.00 91.06 94 TRP A O 1
ATOM 728 N N . LYS A 1 95 ? 0.168 7.392 4.610 1.00 92.06 95 LYS A N 1
ATOM 729 C CA . LYS A 1 95 ? -0.217 8.239 3.466 1.00 92.06 95 LYS A CA 1
ATOM 730 C C . LYS A 1 95 ? 0.744 8.102 2.283 1.00 92.06 95 LYS A C 1
ATOM 732 O O . LYS A 1 95 ? 0.330 8.238 1.135 1.00 92.06 95 LYS A O 1
ATOM 737 N N . SER A 1 96 ? 2.023 7.832 2.545 1.00 90.19 96 SER A N 1
ATOM 738 C CA . SER A 1 96 ? 3.004 7.522 1.502 1.00 90.19 96 SER A CA 1
ATOM 739 C C . SER A 1 96 ? 2.760 6.135 0.918 1.00 90.19 96 SER A C 1
ATOM 741 O O . SER A 1 96 ? 2.763 6.004 -0.303 1.00 90.19 96 SER A O 1
ATOM 743 N N . VAL A 1 97 ? 2.465 5.136 1.758 1.00 89.19 97 VAL A N 1
ATOM 744 C CA . VAL A 1 97 ? 2.094 3.779 1.309 1.00 89.19 97 VAL A CA 1
ATOM 745 C C . VAL A 1 97 ? 0.816 3.819 0.461 1.00 89.19 97 VAL A C 1
ATOM 747 O O . VAL A 1 97 ? 0.759 3.232 -0.615 1.00 89.19 97 VAL A O 1
ATOM 750 N N . TYR A 1 98 ? -0.180 4.602 0.879 1.00 90.31 98 TYR A N 1
ATOM 751 C CA . TYR A 1 98 ? -1.474 4.742 0.210 1.00 90.31 98 TYR A CA 1
ATOM 752 C C . TYR A 1 98 ? -1.371 5.253 -1.239 1.00 90.31 98 TYR A C 1
ATOM 754 O O . TYR A 1 98 ? -2.242 4.962 -2.062 1.00 90.31 98 TYR A O 1
ATOM 762 N N . LYS A 1 99 ? -0.287 5.958 -1.604 1.00 89.00 99 LYS A N 1
ATOM 763 C CA . LYS A 1 99 ? -0.036 6.405 -2.990 1.00 89.00 99 LYS A CA 1
ATOM 764 C C . LYS A 1 99 ? 0.031 5.246 -3.988 1.00 89.00 99 LYS A C 1
ATOM 766 O O . LYS A 1 99 ? -0.127 5.492 -5.183 1.00 89.00 99 LYS A O 1
ATOM 771 N N . ILE A 1 100 ? 0.193 4.006 -3.523 1.00 85.12 100 ILE A N 1
ATOM 772 C CA . ILE A 1 100 ? 0.151 2.807 -4.360 1.00 85.12 100 ILE A CA 1
ATOM 773 C C . ILE A 1 100 ? -1.134 2.692 -5.192 1.00 85.12 100 ILE A C 1
ATOM 775 O O . ILE A 1 100 ? -1.063 2.235 -6.327 1.00 85.12 100 ILE A O 1
ATOM 779 N N . HIS A 1 101 ? -2.271 3.217 -4.713 1.00 86.81 101 HIS A N 1
ATOM 780 C CA . HIS A 1 101 ? -3.523 3.279 -5.483 1.00 86.81 101 HIS A CA 1
ATOM 781 C C . HIS A 1 101 ? -3.388 4.041 -6.810 1.00 86.81 101 HIS A C 1
ATOM 783 O O . HIS A 1 101 ? -4.161 3.806 -7.731 1.00 86.81 101 HIS A O 1
ATOM 789 N N . ARG A 1 102 ? -2.416 4.959 -6.924 1.00 85.62 102 ARG A N 1
ATOM 790 C CA . ARG A 1 102 ? -2.144 5.702 -8.168 1.00 85.62 102 ARG A CA 1
ATOM 791 C C . ARG A 1 102 ? -1.230 4.949 -9.125 1.00 85.62 102 ARG A C 1
ATOM 793 O O . ARG A 1 102 ? -1.241 5.220 -10.318 1.00 85.62 102 ARG A O 1
ATOM 800 N N . LEU A 1 103 ? -0.406 4.054 -8.589 1.00 81.31 103 LEU A N 1
ATOM 801 C CA . LEU A 1 103 ? 0.565 3.273 -9.355 1.00 81.31 103 LEU A CA 1
ATOM 802 C C . LEU A 1 103 ? -0.019 1.935 -9.814 1.00 81.31 103 LEU A C 1
ATOM 804 O O . LEU A 1 103 ? 0.615 1.225 -10.590 1.00 81.31 103 LEU A O 1
ATOM 808 N N . ASN A 1 104 ? -1.208 1.581 -9.322 1.00 76.69 104 ASN A N 1
ATOM 809 C CA . ASN A 1 104 ? -1.818 0.290 -9.556 1.00 76.69 104 ASN A CA 1
ATOM 810 C C . ASN A 1 104 ? -3.076 0.375 -10.425 1.00 76.69 104 ASN A C 1
ATOM 812 O O . ASN A 1 104 ? -4.032 1.076 -10.099 1.00 76.69 104 ASN A O 1
ATOM 816 N N . GLY A 1 105 ? -3.072 -0.367 -11.534 1.00 75.56 105 GLY A N 1
ATOM 817 C CA . GLY A 1 105 ? -4.206 -0.446 -12.457 1.00 75.56 105 GLY A CA 1
ATOM 818 C C . GLY A 1 105 ? -5.241 -1.520 -12.108 1.00 75.56 105 GLY A C 1
ATOM 819 O O . GLY A 1 105 ? -6.305 -1.525 -12.724 1.00 75.56 105 GLY A O 1
ATOM 820 N N . GLY A 1 106 ? -4.935 -2.420 -11.169 1.00 83.75 106 GLY A N 1
ATOM 821 C CA . GLY A 1 106 ? -5.825 -3.496 -10.728 1.00 83.75 106 GLY A CA 1
ATOM 822 C C . GLY A 1 106 ? -6.626 -3.145 -9.474 1.00 83.75 106 GLY A C 1
ATOM 823 O O . GLY A 1 106 ? -6.665 -1.986 -9.038 1.00 83.75 106 GLY A O 1
ATOM 824 N N . ASP A 1 107 ? -7.248 -4.171 -8.905 1.00 88.38 107 ASP A N 1
ATOM 825 C CA . ASP A 1 107 ? -7.934 -4.096 -7.620 1.00 88.38 107 ASP A CA 1
ATOM 826 C C . ASP A 1 107 ? -6.912 -3.958 -6.483 1.00 88.38 107 ASP A C 1
ATOM 828 O O . ASP A 1 107 ? -5.858 -4.607 -6.460 1.00 88.38 107 ASP A O 1
ATOM 832 N N . VAL A 1 108 ? -7.210 -3.065 -5.542 1.00 90.50 108 VAL A N 1
ATOM 833 C CA . VAL A 1 108 ? -6.334 -2.760 -4.409 1.00 90.50 108 VAL A CA 1
ATOM 834 C C . VAL A 1 108 ? -7.145 -2.802 -3.126 1.00 90.50 108 VAL A C 1
ATOM 836 O O . VAL A 1 108 ? -8.020 -1.964 -2.917 1.00 90.50 108 VAL A O 1
ATOM 839 N N . THR A 1 109 ? -6.817 -3.741 -2.244 1.00 91.62 109 THR A N 1
ATOM 840 C CA . THR A 1 109 ? -7.289 -3.757 -0.860 1.00 91.62 109 THR A CA 1
ATOM 841 C C . THR A 1 109 ? -6.269 -3.042 0.013 1.00 91.62 109 THR A C 1
ATOM 843 O O . THR A 1 109 ? -5.099 -3.425 0.073 1.00 91.62 109 THR A O 1
ATOM 846 N N . PHE A 1 110 ? -6.704 -1.992 0.698 1.00 93.75 110 PHE A N 1
ATOM 847 C CA . PHE A 1 110 ? -5.879 -1.271 1.656 1.00 93.75 110 PHE A CA 1
ATOM 848 C C . PHE A 1 110 ? -6.454 -1.430 3.055 1.00 93.75 110 PHE A C 1
ATOM 850 O O . PHE A 1 110 ? -7.638 -1.171 3.277 1.00 93.75 110 PHE A O 1
ATOM 857 N N . ALA A 1 111 ? -5.599 -1.829 3.989 1.00 93.69 111 ALA A N 1
ATOM 858 C CA . ALA A 1 111 ? -5.904 -1.885 5.403 1.00 93.69 111 ALA A CA 1
ATOM 859 C C . ALA A 1 111 ? -5.082 -0.847 6.168 1.00 93.69 111 ALA A C 1
ATOM 861 O O . ALA A 1 111 ? -3.872 -0.720 5.977 1.00 93.69 111 ALA A O 1
ATOM 862 N N . LEU A 1 112 ? -5.732 -0.117 7.067 1.00 94.06 112 LEU A N 1
ATOM 863 C CA . LEU A 1 112 ? -5.095 0.828 7.974 1.00 94.06 112 LEU A CA 1
ATOM 864 C C . LEU A 1 112 ? -5.367 0.390 9.406 1.00 94.06 112 LEU A C 1
ATOM 866 O O . LEU A 1 112 ? -6.521 0.277 9.801 1.00 94.06 112 LEU A O 1
ATOM 870 N N . THR A 1 113 ? -4.321 0.168 10.196 1.00 93.31 113 THR A N 1
ATOM 871 C CA . THR A 1 113 ? -4.450 -0.270 11.593 1.00 93.31 113 THR A CA 1
ATOM 872 C C . THR A 1 113 ? -3.789 0.698 12.567 1.00 93.31 113 THR A C 1
ATOM 874 O O . THR A 1 113 ? -2.835 1.413 12.250 1.00 93.31 113 THR A O 1
ATOM 877 N N . THR A 1 114 ? -4.309 0.744 13.787 1.00 90.44 114 THR A N 1
ATOM 878 C CA . THR A 1 114 ? -3.741 1.549 14.875 1.00 90.44 114 THR A CA 1
ATOM 879 C C . THR A 1 114 ? -2.487 0.896 15.463 1.00 90.44 114 THR A C 1
ATOM 881 O O . THR A 1 114 ? -2.459 -0.304 15.714 1.00 90.44 114 THR A O 1
ATOM 884 N N . GLY A 1 115 ? -1.467 1.699 15.770 1.00 86.06 115 GLY A N 1
ATOM 885 C CA . GLY A 1 115 ? -0.177 1.235 16.291 1.00 86.06 115 GLY A CA 1
ATOM 886 C C . GLY A 1 115 ? 0.993 1.856 15.527 1.00 86.06 115 GLY A C 1
ATOM 887 O O . GLY A 1 115 ? 0.794 2.439 14.462 1.00 86.06 115 GLY A O 1
ATOM 888 N N . GLY A 1 116 ? 2.199 1.759 16.094 1.00 78.38 116 GLY A N 1
ATOM 889 C CA . GLY A 1 116 ? 3.441 2.085 15.382 1.00 78.38 116 GLY A CA 1
ATOM 890 C C . GLY A 1 116 ? 3.870 0.949 14.454 1.00 78.38 116 GLY A C 1
ATOM 891 O O . GLY A 1 116 ? 3.231 -0.100 14.464 1.00 78.38 116 GLY A O 1
ATOM 892 N N . HIS A 1 117 ? 4.975 1.131 13.724 1.00 75.25 117 HIS A N 1
ATOM 893 C CA . HIS A 1 117 ? 5.444 0.223 12.663 1.00 75.25 117 HIS A CA 1
ATOM 894 C C . HIS A 1 117 ? 5.263 -1.272 12.998 1.00 75.25 117 HIS A C 1
ATOM 896 O O . HIS A 1 117 ? 4.389 -1.938 12.454 1.00 75.25 117 HIS A O 1
ATOM 902 N N . ASN A 1 118 ? 5.990 -1.792 13.991 1.00 80.69 118 ASN A N 1
ATOM 903 C CA . ASN A 1 118 ? 5.924 -3.218 14.334 1.00 80.69 118 ASN A CA 1
ATOM 904 C C . ASN A 1 118 ? 4.621 -3.612 15.047 1.00 80.69 118 ASN A C 1
ATOM 906 O O . ASN A 1 118 ? 4.063 -4.670 14.777 1.00 80.69 118 ASN A O 1
ATOM 910 N N . ALA A 1 119 ? 4.132 -2.764 15.955 1.00 76.25 119 ALA A N 1
ATOM 911 C CA . ALA A 1 119 ? 2.975 -3.071 16.798 1.00 76.25 119 ALA A CA 1
ATOM 912 C C . ALA A 1 119 ? 1.641 -3.054 16.032 1.00 76.25 119 ALA A C 1
ATOM 914 O O . ALA A 1 119 ? 0.672 -3.660 16.482 1.00 76.25 119 ALA A O 1
ATOM 915 N N . GLY A 1 120 ? 1.571 -2.326 14.916 1.00 75.88 120 GLY A N 1
ATOM 916 C CA . GLY A 1 120 ? 0.426 -2.347 14.010 1.00 75.88 120 GLY A CA 1
ATOM 917 C C . GLY A 1 120 ? 0.502 -3.501 13.008 1.00 75.88 120 GLY A C 1
ATOM 918 O O . GLY A 1 120 ? -0.520 -4.124 12.729 1.00 75.88 120 GLY A O 1
ATOM 919 N N . ILE A 1 121 ? 1.701 -3.824 12.503 1.00 79.75 121 ILE A N 1
ATOM 920 C CA . ILE A 1 121 ? 1.902 -4.925 11.546 1.00 79.75 121 ILE A CA 1
ATOM 921 C C . ILE A 1 121 ? 1.679 -6.285 12.218 1.00 79.75 121 ILE A C 1
ATOM 923 O O . ILE A 1 121 ? 0.899 -7.097 11.722 1.00 79.75 121 ILE A O 1
ATOM 927 N N . VAL A 1 122 ? 2.338 -6.528 13.354 1.00 79.56 122 VAL A N 1
ATOM 928 C CA . VAL A 1 122 ? 2.248 -7.789 14.100 1.00 79.56 122 VAL A CA 1
ATOM 929 C C . VAL A 1 122 ? 1.149 -7.661 15.151 1.00 79.56 122 VAL A C 1
ATOM 931 O O . VAL A 1 122 ? 1.403 -7.346 16.313 1.00 79.56 122 VAL A O 1
ATOM 934 N N . SER A 1 123 ? -0.093 -7.878 14.726 1.00 73.06 123 SER A N 1
ATOM 935 C CA . SER A 1 123 ? -1.268 -7.822 15.594 1.00 73.06 123 SER A CA 1
ATOM 936 C C . SER A 1 123 ? -1.945 -9.186 15.604 1.00 73.06 123 SER A C 1
ATOM 938 O O . SER A 1 123 ? -2.672 -9.512 14.674 1.00 73.06 123 SER A O 1
ATOM 940 N N . GLY A 1 124 ? -1.723 -9.982 16.657 1.00 72.62 124 GLY A N 1
ATOM 941 C CA . GLY A 1 124 ? -2.407 -11.270 16.831 1.00 72.62 124 GLY A CA 1
ATOM 942 C C . GLY A 1 124 ? -3.936 -11.150 16.682 1.00 72.62 124 GLY A C 1
ATOM 943 O O . GLY A 1 124 ? -4.476 -10.062 16.898 1.00 72.62 124 GLY A O 1
ATOM 944 N N . PRO A 1 125 ? -4.644 -12.243 16.336 1.00 72.25 125 PRO A N 1
ATOM 945 C CA . PRO A 1 125 ? -6.063 -12.203 15.947 1.00 72.25 125 PRO A CA 1
ATOM 946 C C . PRO A 1 125 ? -6.961 -11.580 17.027 1.00 72.25 125 PRO A C 1
ATOM 948 O O . PRO A 1 125 ? -7.884 -10.823 16.738 1.00 72.25 125 PRO A O 1
ATOM 951 N N . VAL A 1 126 ? -6.628 -11.792 18.304 1.00 74.12 126 VAL A N 1
ATOM 952 C CA . VAL A 1 126 ? -7.338 -11.176 19.428 1.00 74.12 126 VAL A CA 1
ATOM 953 C C . VAL A 1 126 ? -6.529 -10.011 19.985 1.00 74.12 126 VAL A C 1
ATOM 955 O O . VAL A 1 126 ? -5.592 -10.200 20.762 1.00 74.12 126 VAL A O 1
ATOM 958 N N . HIS A 1 127 ? -6.924 -8.786 19.631 1.00 73.81 127 HIS A N 1
ATOM 959 C CA . HIS A 1 127 ? -6.342 -7.578 20.214 1.00 73.81 127 HIS A CA 1
ATOM 960 C C . HIS A 1 127 ? -7.421 -6.535 20.588 1.00 73.81 127 HIS A C 1
ATOM 962 O O . HIS A 1 127 ? -7.798 -5.708 19.758 1.00 73.81 127 HIS A O 1
ATOM 968 N N . PRO A 1 128 ? -7.884 -6.490 21.858 1.00 72.81 128 PRO A N 1
ATOM 969 C CA . PRO A 1 128 ? -9.087 -5.740 22.267 1.00 72.81 128 PRO A CA 1
ATOM 970 C C . PRO A 1 128 ? -9.019 -4.223 22.060 1.00 72.81 128 PRO A C 1
ATOM 972 O O . PRO A 1 128 ? -10.035 -3.550 21.942 1.00 72.81 128 PRO A O 1
ATOM 975 N N . ARG A 1 129 ? -7.803 -3.666 22.065 1.00 82.31 129 ARG A N 1
ATOM 976 C CA . ARG A 1 129 ? -7.555 -2.223 21.911 1.00 82.31 129 ARG A CA 1
ATOM 977 C C . ARG A 1 129 ? -7.200 -1.809 20.483 1.00 82.31 129 ARG A C 1
ATOM 979 O O . ARG A 1 129 ? -6.909 -0.632 20.266 1.00 82.31 129 ARG A O 1
ATOM 986 N N . ARG A 1 130 ? -7.154 -2.748 19.531 1.00 87.56 130 ARG A N 1
ATOM 987 C CA . ARG A 1 130 ? -6.885 -2.407 18.133 1.00 87.56 130 ARG A CA 1
ATOM 988 C C . ARG A 1 130 ? -8.160 -1.989 17.435 1.00 87.56 130 ARG A C 1
ATOM 990 O O . ARG A 1 130 ? -9.265 -2.376 17.798 1.00 87.56 130 ARG A O 1
ATOM 997 N N . LYS A 1 131 ? -7.941 -1.138 16.451 1.00 91.94 131 LYS A N 1
ATOM 998 C CA . LYS A 1 131 ? -8.922 -0.688 15.486 1.00 91.94 131 LYS A CA 1
ATOM 999 C C . LYS A 1 131 ? -8.255 -0.699 14.134 1.00 91.94 131 LYS A C 1
ATOM 1001 O O . LYS A 1 131 ? -7.066 -0.348 14.055 1.00 91.94 131 LYS A O 1
ATOM 1006 N N . HIS A 1 132 ? -9.017 -1.061 13.121 1.00 93.44 132 HIS A N 1
ATOM 1007 C CA . HIS A 1 132 ? -8.551 -1.076 11.753 1.00 93.44 132 HIS A CA 1
ATOM 1008 C C . HIS A 1 132 ? -9.663 -0.636 10.792 1.00 93.44 132 HIS A C 1
ATOM 1010 O O . HIS A 1 132 ? -10.829 -0.563 11.163 1.00 93.44 132 HIS A O 1
ATOM 1016 N N . GLN A 1 133 ? -9.277 -0.267 9.580 1.00 95.31 133 GLN A N 1
ATOM 1017 C CA . GLN A 1 133 ? -10.154 0.105 8.473 1.00 95.31 133 GLN A CA 1
ATOM 1018 C C . GLN A 1 133 ? -9.696 -0.696 7.261 1.00 95.31 133 GLN A C 1
ATOM 1020 O O . GLN A 1 133 ? -8.489 -0.749 7.014 1.00 95.31 133 GLN A O 1
ATOM 1025 N N . VAL A 1 134 ? -10.616 -1.290 6.506 1.00 94.75 134 VAL A N 1
ATOM 1026 C CA . VAL A 1 134 ? -10.293 -1.999 5.260 1.00 94.75 134 VAL A CA 1
ATOM 1027 C C . VAL A 1 134 ? -11.214 -1.522 4.157 1.00 94.75 134 VAL A C 1
ATOM 1029 O O . VAL A 1 134 ? -12.423 -1.401 4.339 1.00 94.75 134 VAL A O 1
ATOM 1032 N N . HIS A 1 135 ? -10.643 -1.267 2.988 1.00 94.44 135 HIS A N 1
ATOM 1033 C CA . HIS A 1 135 ? -11.421 -0.952 1.803 1.00 94.44 135 HIS A CA 1
ATOM 1034 C C . HIS A 1 135 ? -10.740 -1.505 0.560 1.00 94.44 135 HIS A C 1
ATOM 1036 O O . HIS A 1 135 ? -9.516 -1.459 0.441 1.00 94.44 135 HIS A O 1
ATOM 1042 N N . THR A 1 136 ? -11.548 -2.008 -0.371 1.00 93.38 136 THR A N 1
ATOM 1043 C CA . THR A 1 136 ? -11.076 -2.479 -1.674 1.00 93.38 136 THR A CA 1
ATOM 1044 C C . THR A 1 136 ? -11.532 -1.512 -2.750 1.00 93.38 136 THR A C 1
ATOM 1046 O O . THR A 1 136 ? -12.727 -1.408 -3.014 1.00 93.38 136 THR A O 1
ATOM 1049 N N . ARG A 1 137 ? -10.570 -0.841 -3.381 1.00 92.06 137 ARG A N 1
ATOM 1050 C CA . ARG A 1 137 ? -10.778 -0.049 -4.591 1.00 92.06 137 ARG A CA 1
ATOM 1051 C C . ARG A 1 137 ? -10.758 -0.997 -5.784 1.00 92.06 137 ARG A C 1
ATOM 1053 O O . ARG A 1 137 ? -9.747 -1.669 -6.006 1.00 92.06 137 ARG A O 1
ATOM 1060 N N . ARG A 1 138 ? -11.835 -1.033 -6.567 1.00 90.75 138 ARG A N 1
ATOM 1061 C CA . ARG A 1 138 ? -11.920 -1.842 -7.787 1.00 90.75 138 ARG A CA 1
ATOM 1062 C C . ARG A 1 138 ? -11.289 -1.118 -8.966 1.00 90.75 138 ARG A C 1
ATOM 1064 O O . ARG A 1 138 ? -11.219 0.115 -9.026 1.00 90.75 138 ARG A O 1
ATOM 1071 N N . ARG A 1 139 ? -10.824 -1.882 -9.947 1.00 85.94 139 ARG A N 1
ATOM 1072 C CA . ARG A 1 139 ? -10.364 -1.343 -11.223 1.00 85.94 139 ARG A CA 1
ATOM 1073 C C . ARG A 1 139 ? -11.475 -0.511 -11.867 1.00 85.94 139 ARG A C 1
ATOM 1075 O O . ARG A 1 139 ? -12.563 -1.001 -12.133 1.00 85.94 139 ARG A O 1
ATOM 1082 N N . GLY A 1 140 ? -11.150 0.741 -12.180 1.00 85.88 140 GLY A N 1
ATOM 1083 C CA . GLY A 1 140 ? -12.081 1.698 -12.782 1.00 85.88 140 GLY A CA 1
ATOM 1084 C C . GLY A 1 140 ? -12.678 2.688 -11.785 1.00 85.88 140 GLY A C 1
ATOM 1085 O O . GLY A 1 140 ? -13.107 3.758 -12.209 1.00 85.88 140 GLY A O 1
ATOM 1086 N N . ASP A 1 141 ? -12.608 2.408 -10.481 1.00 89.56 141 ASP A N 1
ATOM 1087 C CA . ASP A 1 141 ? -13.076 3.344 -9.460 1.00 89.56 141 ASP A CA 1
ATOM 1088 C C . ASP A 1 141 ? -12.238 4.624 -9.455 1.00 89.56 141 ASP A C 1
ATOM 1090 O O . ASP A 1 141 ? -11.017 4.604 -9.694 1.00 89.56 141 ASP A O 1
ATOM 1094 N N . HIS A 1 142 ? -12.894 5.735 -9.119 1.00 90.38 142 HIS A N 1
ATOM 1095 C CA . HIS A 1 142 ? -12.228 7.011 -8.914 1.00 90.38 142 HIS A CA 1
ATOM 1096 C C . HIS A 1 142 ? -11.239 6.937 -7.751 1.00 90.38 142 HIS A C 1
ATOM 1098 O O . HIS A 1 142 ? -11.472 6.291 -6.731 1.00 90.38 142 HIS A O 1
ATOM 1104 N N . TYR A 1 143 ? -10.114 7.632 -7.912 1.00 90.75 143 TYR A N 1
ATOM 1105 C CA . TYR A 1 143 ? -9.144 7.777 -6.839 1.00 90.75 143 TYR A CA 1
ATOM 1106 C C . TYR A 1 143 ? -9.749 8.590 -5.688 1.00 90.75 143 TYR A C 1
ATOM 1108 O O . TYR A 1 143 ? -10.191 9.719 -5.892 1.00 90.75 143 TYR A O 1
ATOM 1116 N N . MET A 1 144 ? -9.704 8.024 -4.484 1.00 94.38 144 MET A N 1
ATOM 1117 C CA . MET A 1 144 ? -10.051 8.692 -3.233 1.00 94.38 144 MET A CA 1
ATOM 1118 C C . MET A 1 144 ? -8.762 9.106 -2.523 1.00 94.38 144 MET A C 1
ATOM 1120 O O . MET A 1 144 ? -7.855 8.281 -2.372 1.00 94.38 144 MET A O 1
ATOM 1124 N N . ASP A 1 145 ? -8.646 10.368 -2.113 1.00 94.88 145 ASP A N 1
ATOM 1125 C CA . ASP A 1 145 ? -7.479 10.845 -1.369 1.00 94.88 145 ASP A CA 1
ATOM 1126 C C . ASP A 1 145 ? -7.402 10.210 0.037 1.00 94.88 145 ASP A C 1
ATOM 1128 O O . ASP A 1 145 ? -8.419 9.741 0.554 1.00 94.88 145 ASP A O 1
ATOM 1132 N N . PRO A 1 146 ? -6.205 10.142 0.653 1.00 94.31 146 PRO A N 1
ATOM 1133 C CA . PRO A 1 146 ? -6.020 9.466 1.935 1.00 94.31 146 PRO A CA 1
ATOM 1134 C C . PRO A 1 146 ? -6.917 10.021 3.049 1.00 94.31 146 PRO A C 1
ATOM 1136 O O . PRO A 1 146 ? -7.424 9.257 3.866 1.00 94.31 146 PRO A O 1
ATOM 1139 N N . GLU A 1 147 ? -7.106 11.339 3.106 1.00 95.19 147 GLU A N 1
ATOM 1140 C CA . GLU A 1 147 ? -7.903 12.003 4.136 1.00 95.19 147 GLU A CA 1
ATOM 1141 C C . GLU A 1 147 ? -9.384 11.637 4.009 1.00 95.19 147 GLU A C 1
ATOM 1143 O O . GLU A 1 147 ? -10.000 11.212 4.991 1.00 95.19 147 GLU A O 1
ATOM 1148 N N . THR A 1 148 ? -9.933 11.720 2.797 1.00 96.12 148 THR A N 1
ATOM 1149 C CA . THR A 1 148 ? -11.304 11.285 2.510 1.00 96.12 148 THR A CA 1
ATOM 1150 C C . THR A 1 148 ? -11.474 9.790 2.771 1.00 96.12 148 THR A C 1
ATOM 1152 O O . THR A 1 148 ? -12.465 9.384 3.378 1.00 96.12 148 THR A O 1
ATOM 1155 N N . TRP A 1 149 ? -10.497 8.964 2.390 1.00 96.00 149 TRP A N 1
ATOM 1156 C CA . TRP A 1 149 ? -10.510 7.524 2.656 1.00 96.00 149 TRP A CA 1
ATOM 1157 C C . TRP A 1 149 ? -10.593 7.227 4.152 1.00 96.00 149 TRP A C 1
ATOM 1159 O O . TRP A 1 149 ? -11.480 6.501 4.595 1.00 96.00 149 TRP A O 1
ATOM 1169 N N . GLN A 1 150 ? -9.739 7.858 4.957 1.00 96.00 150 GLN A N 1
ATOM 1170 C CA . GLN A 1 150 ? -9.729 7.650 6.404 1.00 96.00 150 GLN A CA 1
ATOM 1171 C C . GLN A 1 150 ? -11.032 8.115 7.073 1.00 96.00 150 GLN A C 1
ATOM 1173 O O . GLN A 1 150 ? -11.455 7.512 8.059 1.00 96.00 150 GLN A O 1
ATOM 1178 N N . ALA A 1 151 ? -11.662 9.173 6.557 1.00 95.81 151 ALA A N 1
ATOM 1179 C CA . ALA A 1 151 ? -12.909 9.709 7.099 1.00 95.81 151 ALA A CA 1
ATOM 1180 C C . ALA A 1 151 ? -14.154 8.892 6.709 1.00 95.81 151 ALA A C 1
ATOM 1182 O O . ALA A 1 151 ? -15.133 8.888 7.453 1.00 95.81 151 ALA A O 1
ATOM 1183 N N . THR A 1 152 ? -14.137 8.234 5.548 1.00 95.50 152 THR A N 1
ATOM 1184 C CA . THR A 1 152 ? -15.317 7.556 4.978 1.00 95.50 152 THR A CA 1
ATOM 1185 C C . THR A 1 152 ? -15.330 6.052 5.214 1.00 95.50 152 THR A C 1
ATOM 1187 O O . THR A 1 152 ? -16.406 5.470 5.353 1.00 95.50 152 THR A O 1
ATOM 1190 N N . VAL A 1 153 ? -14.161 5.409 5.272 1.00 96.19 153 VAL A N 1
ATOM 1191 C CA . VAL A 1 153 ? -14.073 3.959 5.458 1.00 96.19 153 VAL A CA 1
ATOM 1192 C C . VAL A 1 153 ? -14.439 3.588 6.904 1.00 96.19 153 VAL A C 1
ATOM 1194 O O . VAL A 1 153 ? -13.881 4.167 7.841 1.00 96.19 153 VAL A O 1
ATOM 1197 N N . PRO A 1 154 ? -15.354 2.625 7.128 1.00 95.06 154 PRO A N 1
ATOM 1198 C CA . PRO A 1 154 ? -15.753 2.215 8.472 1.00 95.06 154 PRO A CA 1
ATOM 1199 C C . PRO A 1 154 ? -14.578 1.726 9.323 1.00 95.06 154 PRO A C 1
ATOM 1201 O O . PRO A 1 154 ? -13.692 1.024 8.840 1.00 95.06 154 PRO A O 1
ATOM 1204 N N . VAL A 1 155 ? -14.590 2.090 10.6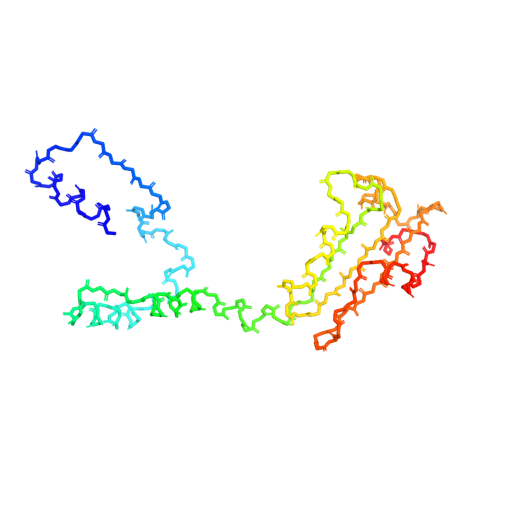07 1.00 95.00 155 VAL A N 1
ATOM 1205 C CA . VAL A 1 155 ? -13.617 1.612 11.597 1.00 95.00 155 VAL A CA 1
ATOM 1206 C C . VAL A 1 155 ? -14.163 0.370 12.289 1.00 95.00 155 VAL A C 1
ATOM 1208 O O . VAL A 1 155 ? -15.206 0.424 12.941 1.00 95.00 155 VAL A O 1
ATOM 1211 N N . GLU A 1 156 ? -13.412 -0.717 12.215 1.00 92.69 156 GLU A N 1
ATOM 1212 C CA . GLU A 1 156 ? -13.700 -1.988 12.867 1.00 92.69 156 GLU A CA 1
ATOM 1213 C C . GLU A 1 156 ? -12.846 -2.148 14.131 1.00 92.69 156 GLU A C 1
ATOM 1215 O O . GLU A 1 156 ? -11.692 -1.711 14.198 1.00 92.69 156 GLU A O 1
ATOM 1220 N N . ASN A 1 157 ? -13.425 -2.750 15.173 1.00 90.50 157 ASN A N 1
ATOM 1221 C CA . ASN A 1 157 ? -12.706 -3.056 16.410 1.00 90.50 157 ASN A CA 1
ATOM 1222 C C . ASN A 1 157 ? -12.027 -4.423 16.292 1.00 90.50 157 ASN A C 1
ATOM 1224 O O . ASN A 1 157 ? -12.627 -5.372 15.800 1.00 90.50 157 ASN A O 1
ATOM 1228 N N . GLY A 1 158 ? -10.814 -4.537 16.826 1.00 85.44 158 GLY A N 1
ATOM 1229 C CA . GLY A 1 158 ? -10.020 -5.761 16.782 1.00 85.44 158 GLY A CA 1
ATOM 1230 C C . GLY A 1 158 ? -8.845 -5.683 15.812 1.00 85.44 158 GLY A C 1
ATOM 1231 O O . GLY A 1 158 ? -8.516 -4.620 15.270 1.00 85.44 158 GLY A O 1
ATOM 1232 N N . SER A 1 159 ? -8.166 -6.820 15.661 1.00 84.62 159 SER A N 1
ATOM 1233 C CA . SER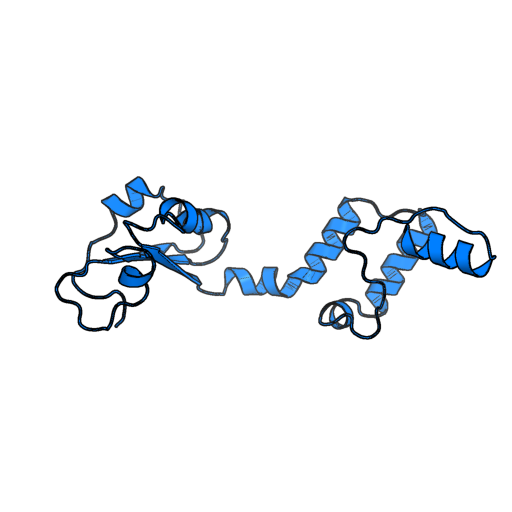 A 1 159 ? -7.047 -6.962 14.732 1.00 84.62 159 SER A CA 1
ATOM 1234 C C . SER A 1 159 ? -7.536 -6.948 13.287 1.00 84.62 159 SER A C 1
ATOM 1236 O O . SER A 1 159 ? -8.668 -7.326 13.020 1.00 84.62 159 SER A O 1
ATOM 1238 N N . TRP A 1 160 ? -6.666 -6.538 12.364 1.00 83.19 160 TRP A N 1
ATOM 1239 C CA . TRP A 1 160 ? -6.899 -6.717 10.928 1.00 83.19 160 TRP A CA 1
ATOM 1240 C C . TRP A 1 160 ? -6.655 -8.171 10.483 1.00 83.19 160 TRP A C 1
ATOM 1242 O O . TRP A 1 160 ? -6.982 -8.530 9.355 1.00 83.19 160 TRP A O 1
ATOM 1252 N N . TRP A 1 161 ? -6.042 -8.992 11.348 1.00 80.81 161 TRP A N 1
ATOM 1253 C CA . TRP A 1 161 ? -5.934 -10.439 11.157 1.00 80.81 161 TRP A CA 1
ATOM 1254 C C . TRP A 1 161 ? -7.266 -11.111 11.509 1.00 80.81 161 TRP A C 1
ATOM 1256 O O . TRP A 1 161 ? -7.771 -10.838 12.601 1.00 80.81 161 TRP A O 1
ATOM 1266 N N . PRO A 1 162 ? -7.806 -11.973 10.627 1.00 67.19 162 PRO A N 1
ATOM 1267 C CA . PRO A 1 162 ? -8.968 -12.805 10.929 1.00 67.19 162 PRO A CA 1
ATOM 1268 C C . PRO A 1 162 ? -8.670 -13.885 11.980 1.00 67.19 162 PRO A C 1
ATOM 1270 O O . PRO A 1 162 ? -7.486 -14.273 12.140 1.00 67.19 162 PRO A O 1
#

Sequence (162 aa):
MLYIAAAHLAGREERFNSLTIFAAQSDFTEAGEIRALLGESMFAQLEALMHKRGVLEAQQMGSAFAALRSGDLIWGPLVDRYFLGTVTDHAAPWKSVYKIHRLNGGDVTFALTTGGHNAGIVSGPVHPRRKHQVHTRRRGDHYMDPETWQATVPVENGSWWP

pLDDT: mean 74.39, std 14.78, range [39.75, 96.19]